Protein AF-A0A7S1JXB2-F1 (afdb_monomer)

pLDDT: mean 72.27, std 12.59, range [33.38, 91.06]

Structure (mmCIF, N/CA/C/O backbone):
data_AF-A0A7S1JXB2-F1
#
_entry.id   AF-A0A7S1JXB2-F1
#
loop_
_atom_site.group_PDB
_atom_site.id
_atom_site.type_symbol
_atom_site.label_atom_id
_atom_site.label_alt_id
_atom_site.label_comp_id
_atom_site.label_asym_id
_atom_site.label_entity_id
_atom_site.label_seq_id
_atom_site.pdbx_PDB_ins_code
_atom_site.Cartn_x
_atom_site.Cartn_y
_atom_site.Cartn_z
_atom_site.occupancy
_atom_site.B_iso_or_equiv
_atom_site.auth_seq_id
_atom_site.auth_comp_id
_atom_site.auth_asym_id
_atom_site.auth_atom_id
_atom_site.pdbx_PDB_model_num
ATOM 1 N N . MET A 1 1 ? -37.711 11.255 32.249 1.00 36.19 1 MET A N 1
ATOM 2 C CA . MET A 1 1 ? -36.790 11.528 31.128 1.00 36.19 1 MET A CA 1
ATOM 3 C C . MET A 1 1 ? -35.366 11.299 31.613 1.00 36.19 1 MET A C 1
ATOM 5 O O . MET A 1 1 ? -35.006 11.943 32.591 1.00 36.19 1 MET A O 1
ATOM 9 N N . PRO A 1 2 ? -34.575 10.392 31.021 1.00 34.00 2 PRO A N 1
ATOM 10 C CA . PRO A 1 2 ? -33.131 10.369 31.212 1.00 34.00 2 PRO A CA 1
ATOM 11 C C . PRO A 1 2 ? -32.450 11.144 30.075 1.00 34.00 2 PRO A C 1
ATOM 13 O O . PRO A 1 2 ? -32.775 10.951 28.905 1.00 34.00 2 PRO A O 1
ATOM 16 N N . GLY A 1 3 ? -31.565 12.066 30.454 1.00 33.47 3 GLY A N 1
ATOM 17 C CA . GLY A 1 3 ? -30.912 13.023 29.567 1.00 33.47 3 GLY A CA 1
ATOM 18 C C . GLY A 1 3 ? -30.026 12.365 28.515 1.00 33.47 3 GLY A C 1
ATOM 19 O O . GLY A 1 3 ? -29.273 11.434 28.802 1.00 33.47 3 GLY A O 1
ATOM 20 N N . ALA A 1 4 ? -30.128 12.885 27.294 1.00 36.31 4 ALA A N 1
ATOM 21 C CA . ALA A 1 4 ? -29.164 12.651 26.240 1.00 36.31 4 ALA A CA 1
ATOM 22 C C . ALA A 1 4 ? -27.796 13.142 26.730 1.00 36.31 4 ALA A C 1
ATOM 24 O O . ALA A 1 4 ? -27.623 14.322 27.018 1.00 36.31 4 ALA A O 1
ATOM 25 N N . SER A 1 5 ? -26.828 12.236 26.869 1.00 41.19 5 SER A N 1
ATOM 26 C CA . SER A 1 5 ? -25.432 12.649 26.922 1.00 41.19 5 SER A CA 1
ATOM 27 C C . SER A 1 5 ? -25.094 13.168 25.530 1.00 41.19 5 SER A C 1
ATOM 29 O O . SER A 1 5 ? -24.943 12.371 24.598 1.00 41.19 5 SER A O 1
ATOM 31 N N . ASP A 1 6 ? -25.062 14.490 25.392 1.00 39.59 6 ASP A N 1
ATOM 32 C CA . ASP A 1 6 ? -24.646 15.184 24.185 1.00 39.59 6 ASP A CA 1
ATOM 33 C C . ASP A 1 6 ? -23.327 14.585 23.700 1.00 39.59 6 ASP A C 1
ATOM 35 O O . ASP A 1 6 ? -22.288 14.659 24.360 1.00 39.59 6 ASP A O 1
ATOM 39 N N . GLY A 1 7 ? -23.403 13.898 22.560 1.00 38.75 7 GLY A N 1
ATOM 40 C CA . GLY A 1 7 ? -22.245 13.340 21.894 1.00 38.75 7 GLY A CA 1
ATOM 41 C C . GLY A 1 7 ? -21.339 14.488 21.494 1.00 38.75 7 GLY A C 1
ATOM 42 O O . GLY A 1 7 ? -21.610 15.159 20.501 1.00 38.75 7 GLY A O 1
ATOM 43 N N . GLN A 1 8 ? -20.274 14.713 22.266 1.00 33.38 8 GLN A N 1
ATOM 44 C CA . GLN A 1 8 ? -19.188 15.585 21.844 1.00 33.38 8 GLN A CA 1
ATOM 45 C C . GLN A 1 8 ? -18.770 15.150 20.432 1.00 33.38 8 GLN A C 1
ATOM 47 O O . GLN A 1 8 ? -18.438 13.972 20.241 1.00 33.38 8 GLN A O 1
ATOM 52 N N . PRO A 1 9 ? -18.828 16.047 19.429 1.00 39.19 9 PRO A N 1
ATOM 53 C CA . PRO A 1 9 ? -18.310 15.728 18.112 1.00 39.19 9 PRO A CA 1
ATOM 54 C C . PRO A 1 9 ? -16.845 15.341 18.297 1.00 39.19 9 PRO A C 1
ATOM 56 O O . PRO A 1 9 ? -16.107 16.040 18.992 1.00 39.19 9 PRO A O 1
ATOM 59 N N . ALA A 1 10 ? -16.454 14.190 17.741 1.00 45.69 10 ALA A N 1
ATOM 60 C CA . ALA A 1 10 ? -15.063 13.760 17.751 1.00 45.69 10 ALA A CA 1
ATOM 61 C C . ALA A 1 10 ? -14.211 14.945 17.286 1.00 45.69 10 ALA A C 1
ATOM 63 O O . ALA A 1 10 ? -14.453 15.468 16.194 1.00 45.69 10 ALA A O 1
ATOM 64 N N . ALA A 1 11 ? -13.302 15.412 18.148 1.00 49.62 11 ALA A N 1
ATOM 65 C CA . ALA A 1 11 ? -12.423 16.522 17.825 1.00 49.62 11 ALA A CA 1
ATOM 66 C C . ALA A 1 11 ? -11.767 16.219 16.475 1.00 49.62 11 ALA A C 1
ATOM 68 O O . ALA A 1 11 ? -11.241 15.124 16.262 1.00 49.62 11 ALA A O 1
ATOM 69 N N . ALA A 1 12 ? -11.903 17.151 15.532 1.00 50.31 12 ALA A N 1
ATOM 70 C CA . ALA A 1 12 ? -11.330 16.989 14.211 1.00 50.31 12 ALA A CA 1
ATOM 71 C C . ALA A 1 12 ? -9.816 16.819 14.367 1.00 50.31 12 ALA A C 1
ATOM 73 O O . ALA A 1 12 ? -9.154 17.700 14.909 1.00 50.3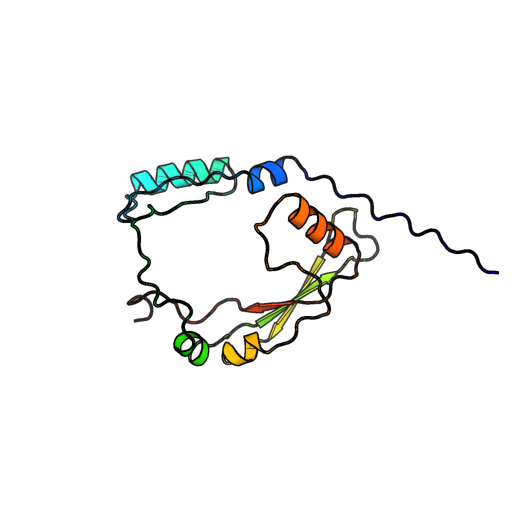1 12 ALA A O 1
ATOM 74 N N . VAL A 1 13 ? -9.282 15.681 13.917 1.00 54.00 13 VAL A N 1
ATOM 75 C CA . VAL A 1 13 ? -7.835 15.457 13.920 1.00 54.00 13 VAL A CA 1
ATOM 76 C C . VAL A 1 13 ? -7.219 16.431 12.915 1.00 54.00 13 VAL A C 1
ATOM 78 O O . VAL A 1 13 ? -7.505 16.354 11.717 1.00 54.00 13 VAL A O 1
ATOM 81 N N . GLU A 1 14 ? -6.424 17.376 13.411 1.00 65.00 14 GLU A N 1
ATOM 82 C CA . GLU A 1 14 ? -5.575 18.235 12.587 1.00 65.00 14 GLU A CA 1
ATOM 83 C C . GLU A 1 14 ? -4.319 17.453 12.186 1.00 65.00 14 GLU A C 1
ATOM 85 O O . GLU A 1 14 ? -3.713 16.778 13.017 1.00 65.00 14 GLU A O 1
ATOM 90 N N . LEU A 1 15 ? -3.946 17.512 10.904 1.00 59.22 15 LEU A N 1
ATOM 91 C CA . LEU A 1 15 ? -2.780 16.787 10.393 1.00 59.22 15 LEU A CA 1
ATOM 92 C C . LEU A 1 15 ? -1.480 17.419 10.902 1.00 59.22 15 LEU A C 1
ATOM 94 O O . LEU A 1 15 ? -1.269 18.630 10.767 1.00 59.22 15 LEU A O 1
ATOM 98 N N . GLU A 1 16 ? -0.572 16.582 11.394 1.00 70.12 16 GLU A N 1
ATOM 99 C CA . GLU A 1 16 ? 0.775 16.982 11.788 1.00 70.12 16 GLU A CA 1
ATOM 100 C C . GLU A 1 16 ? 1.633 17.342 10.561 1.00 70.12 16 GLU A C 1
ATOM 102 O O . GLU A 1 16 ? 1.423 16.862 9.442 1.00 70.12 16 GLU A O 1
ATOM 107 N N . ASP A 1 17 ? 2.652 18.182 10.751 1.00 69.69 17 ASP A N 1
ATOM 108 C CA . ASP A 1 17 ? 3.464 18.697 9.640 1.00 69.69 17 ASP A CA 1
ATOM 109 C C . ASP A 1 17 ? 4.267 17.615 8.906 1.00 69.69 17 ASP A C 1
ATOM 111 O O . ASP A 1 17 ? 4.564 17.758 7.719 1.00 69.69 17 ASP A O 1
ATOM 115 N N . TRP A 1 18 ? 4.605 16.508 9.573 1.00 62.53 18 TRP A N 1
ATOM 116 C CA . TRP A 1 18 ? 5.233 15.368 8.904 1.00 62.53 18 TRP A CA 1
ATOM 117 C C . TRP A 1 18 ? 4.241 14.613 8.008 1.00 62.53 18 TRP A C 1
ATOM 119 O O . TRP A 1 18 ? 4.637 14.173 6.931 1.00 62.53 18 TRP A O 1
ATOM 129 N N . GLN A 1 19 ? 2.956 14.530 8.383 1.00 59.03 19 GLN A N 1
ATOM 130 C CA . GLN A 1 19 ? 1.916 13.912 7.550 1.00 59.03 19 GLN A CA 1
ATOM 131 C C . GLN A 1 19 ? 1.740 14.720 6.262 1.00 59.03 19 GLN A C 1
ATOM 133 O O . GLN A 1 19 ? 1.792 14.163 5.168 1.00 59.03 19 GLN A O 1
ATOM 138 N N . LYS A 1 20 ? 1.683 16.055 6.371 1.00 65.12 20 LYS A N 1
ATOM 139 C CA . LYS A 1 20 ? 1.644 16.969 5.213 1.00 65.12 20 LYS A CA 1
ATOM 140 C C . LYS A 1 20 ? 2.828 16.770 4.260 1.00 65.12 20 LYS A C 1
ATOM 142 O O . LYS A 1 20 ? 2.638 16.773 3.047 1.00 65.12 20 LYS A O 1
ATOM 147 N N . LYS A 1 21 ? 4.039 16.555 4.790 1.00 60.84 21 LYS A N 1
ATOM 148 C CA . LYS A 1 21 ? 5.248 16.302 3.982 1.00 60.84 21 LYS A CA 1
ATOM 149 C C . LYS A 1 21 ? 5.190 14.984 3.209 1.00 60.84 21 LYS A C 1
ATOM 151 O O . LYS A 1 21 ? 5.672 14.942 2.083 1.00 60.84 21 LYS A O 1
ATOM 156 N N . VAL A 1 22 ? 4.609 13.933 3.790 1.00 60.06 22 VAL A N 1
ATOM 157 C CA . VAL A 1 22 ? 4.438 12.634 3.116 1.00 60.06 22 VAL A CA 1
ATOM 158 C C . VAL A 1 22 ? 3.395 12.731 1.996 1.00 60.06 22 VAL A C 1
ATOM 160 O O . VAL A 1 22 ? 3.602 12.178 0.918 1.00 60.06 22 VAL A O 1
ATOM 163 N N . ILE A 1 23 ? 2.308 13.476 2.218 1.00 59.72 23 ILE A N 1
ATOM 164 C CA . ILE A 1 23 ? 1.237 13.684 1.227 1.0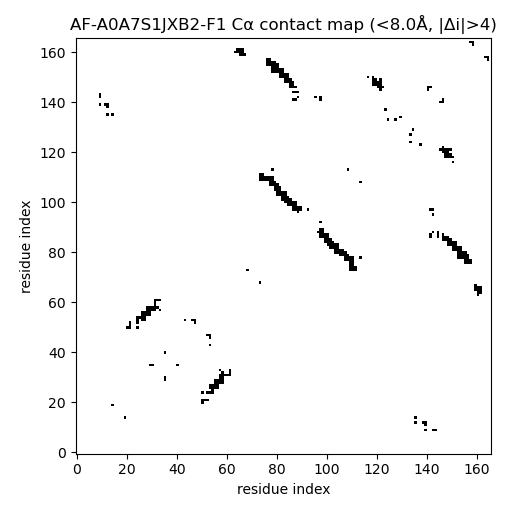0 59.72 23 ILE A CA 1
ATOM 165 C C . ILE A 1 23 ? 1.739 14.483 0.012 1.00 59.72 23 ILE A C 1
ATOM 167 O O . ILE A 1 23 ? 1.310 14.225 -1.110 1.00 59.72 23 ILE A O 1
ATOM 171 N N . ASP A 1 24 ? 2.671 15.420 0.214 1.00 65.12 24 ASP A N 1
ATOM 172 C CA . ASP A 1 24 ? 3.211 16.289 -0.845 1.00 65.12 24 ASP A CA 1
ATOM 173 C C . ASP A 1 24 ? 4.503 15.752 -1.499 1.00 65.12 24 ASP A C 1
ATOM 175 O O . ASP A 1 24 ? 5.276 16.506 -2.099 1.00 65.12 24 ASP A O 1
ATOM 179 N N . ILE A 1 25 ? 4.781 14.441 -1.418 1.00 67.12 25 ILE A N 1
ATOM 180 C CA . ILE A 1 25 ? 5.916 13.855 -2.149 1.00 67.12 25 ILE A CA 1
ATOM 181 C C . ILE A 1 25 ? 5.666 13.996 -3.657 1.00 67.12 25 ILE A C 1
ATOM 183 O O . ILE A 1 25 ? 4.924 13.236 -4.287 1.00 67.12 25 ILE A O 1
ATOM 187 N N . LYS A 1 26 ? 6.341 14.976 -4.264 1.00 72.25 26 LYS A N 1
ATOM 188 C CA . LYS A 1 26 ? 6.311 15.195 -5.710 1.00 72.25 26 LYS A CA 1
ATOM 189 C C . LYS A 1 26 ? 7.024 14.060 -6.435 1.00 72.25 26 LYS A C 1
ATOM 191 O O . LYS A 1 26 ? 8.124 13.644 -6.064 1.00 72.25 26 LYS A O 1
ATOM 196 N N . ALA A 1 27 ? 6.403 13.608 -7.520 1.00 76.19 27 ALA A N 1
ATOM 197 C CA . ALA A 1 27 ? 6.975 12.600 -8.397 1.00 76.19 27 ALA A CA 1
ATOM 198 C C . ALA A 1 27 ? 8.366 13.027 -8.893 1.00 76.19 27 ALA A C 1
ATOM 200 O O . ALA A 1 27 ? 8.534 14.106 -9.462 1.00 76.19 27 ALA A O 1
ATOM 201 N N . THR A 1 28 ? 9.356 12.161 -8.699 1.00 79.00 28 THR A N 1
ATOM 202 C CA . THR A 1 28 ? 10.696 12.319 -9.260 1.00 79.00 28 THR A CA 1
ATOM 203 C C . THR A 1 28 ? 10.758 11.568 -10.593 1.00 79.00 28 THR A C 1
ATOM 205 O O . THR A 1 28 ? 10.429 10.378 -10.622 1.00 79.00 28 THR A O 1
ATOM 208 N N . PRO A 1 29 ? 11.132 12.238 -11.697 1.00 75.94 29 PRO A N 1
ATOM 209 C CA . PRO A 1 29 ? 11.238 11.588 -12.997 1.00 75.94 29 PRO A CA 1
ATOM 210 C C . PRO A 1 29 ? 12.402 10.590 -13.010 1.00 75.94 29 PRO A C 1
ATOM 212 O O . PRO A 1 29 ? 13.436 10.821 -12.379 1.00 75.94 29 PRO A O 1
ATOM 215 N N . ILE A 1 30 ? 12.233 9.501 -13.757 1.00 78.38 30 ILE A N 1
ATOM 216 C CA . ILE A 1 30 ? 13.281 8.515 -14.054 1.00 78.38 30 ILE A CA 1
ATOM 217 C C . ILE A 1 30 ? 13.448 8.369 -15.576 1.00 78.38 30 ILE A C 1
ATOM 219 O O . ILE A 1 30 ? 12.549 8.782 -16.314 1.00 78.38 30 ILE A O 1
ATOM 223 N N . PRO A 1 31 ? 14.578 7.814 -16.056 1.00 72.00 31 PRO A N 1
ATOM 224 C CA . PRO A 1 31 ? 14.792 7.553 -17.477 1.00 72.00 31 PRO A CA 1
ATOM 225 C C . PRO A 1 31 ? 13.646 6.766 -18.120 1.00 72.00 31 PRO A C 1
ATOM 227 O O . PRO A 1 31 ? 13.007 5.928 -17.478 1.00 72.00 31 PRO A O 1
ATOM 230 N N . ALA A 1 32 ? 13.395 7.040 -19.399 1.00 69.50 32 ALA A N 1
ATOM 231 C CA . ALA A 1 32 ? 12.276 6.462 -20.138 1.00 69.50 32 ALA A CA 1
ATOM 232 C C . ALA A 1 32 ? 12.381 4.951 -20.356 1.00 69.50 32 ALA A C 1
ATOM 234 O O . ALA A 1 32 ? 11.370 4.251 -20.393 1.00 69.50 32 ALA A O 1
ATOM 235 N N . ASP A 1 33 ? 13.608 4.451 -20.444 1.00 70.06 33 ASP A N 1
ATOM 236 C CA . ASP A 1 33 ? 13.923 3.031 -20.552 1.00 70.06 33 ASP A CA 1
ATOM 237 C C . ASP A 1 33 ? 13.866 2.298 -19.200 1.00 70.06 33 ASP A C 1
ATOM 239 O O . ASP A 1 33 ? 14.027 1.081 -19.152 1.00 70.06 33 ASP A O 1
ATOM 243 N N . GLY A 1 34 ? 13.624 3.017 -18.096 1.00 68.88 34 GLY A N 1
ATOM 244 C CA . GLY A 1 34 ? 13.585 2.462 -16.745 1.00 68.88 34 GLY A CA 1
ATOM 245 C C . GLY A 1 34 ? 14.949 2.016 -16.207 1.00 68.88 34 GLY A C 1
ATOM 246 O O . GLY A 1 34 ? 15.007 1.488 -15.094 1.00 68.88 34 GLY A O 1
ATOM 247 N N . ASN A 1 35 ? 16.044 2.241 -16.942 1.00 77.81 35 ASN A N 1
ATOM 248 C CA . ASN A 1 35 ? 17.374 1.825 -16.519 1.00 77.81 35 ASN A CA 1
ATOM 249 C C . ASN A 1 35 ? 17.943 2.823 -15.511 1.00 77.81 35 ASN A C 1
ATOM 251 O O . ASN A 1 35 ? 18.305 3.956 -15.830 1.00 77.81 35 ASN A O 1
ATOM 255 N N . LEU A 1 36 ? 18.040 2.381 -14.263 1.00 80.56 36 LEU A N 1
ATOM 256 C CA . LEU A 1 36 ? 18.649 3.140 -13.181 1.00 80.56 36 LEU A CA 1
ATOM 257 C C . LEU A 1 36 ? 20.049 2.589 -12.919 1.00 80.56 36 LEU A C 1
ATOM 259 O O . LEU A 1 36 ? 20.202 1.480 -12.406 1.00 80.56 36 LEU A O 1
ATOM 263 N N . THR A 1 37 ? 21.075 3.366 -13.272 1.00 85.75 37 THR A N 1
ATOM 264 C CA . THR A 1 37 ? 22.462 3.009 -12.942 1.00 85.75 37 THR A CA 1
ATOM 265 C C . THR A 1 37 ? 22.660 2.996 -11.421 1.00 85.75 37 THR A C 1
ATOM 267 O O . THR 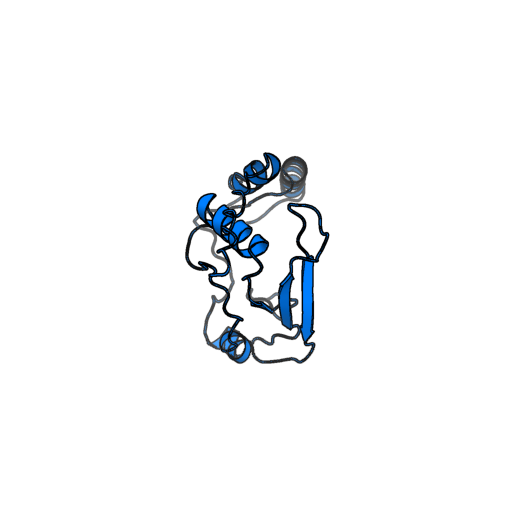A 1 37 ? 21.902 3.660 -10.702 1.00 85.75 37 THR A O 1
ATOM 270 N N . PRO A 1 38 ? 23.669 2.282 -10.891 1.00 91.06 38 PRO A N 1
ATOM 271 C CA . PRO A 1 38 ? 23.975 2.297 -9.459 1.00 91.06 38 PRO A CA 1
ATOM 272 C C . PRO A 1 38 ? 24.159 3.712 -8.888 1.00 91.06 38 PRO A C 1
ATOM 274 O O . PRO A 1 38 ? 23.677 4.015 -7.796 1.00 91.06 38 PRO A O 1
ATOM 277 N N . GLU A 1 39 ? 24.798 4.609 -9.641 1.00 88.12 39 GLU A N 1
ATOM 278 C CA . GLU A 1 39 ? 25.003 6.008 -9.258 1.00 88.12 39 GLU A CA 1
ATOM 279 C C . GLU A 1 39 ? 23.668 6.742 -9.151 1.00 88.12 39 GLU A C 1
ATOM 281 O O . GLU A 1 39 ? 23.422 7.445 -8.166 1.00 88.12 39 GLU A O 1
ATOM 286 N N . LYS A 1 40 ? 22.771 6.531 -10.125 1.00 86.31 40 LYS A N 1
ATOM 287 C CA . LYS A 1 40 ? 21.448 7.154 -10.105 1.00 86.31 40 LYS A CA 1
ATOM 288 C C . LYS A 1 40 ? 20.580 6.596 -8.983 1.00 86.31 40 LYS A C 1
ATOM 290 O O . LYS A 1 40 ? 19.893 7.363 -8.312 1.00 86.31 40 LYS A O 1
ATOM 295 N N . TRP A 1 41 ? 20.655 5.293 -8.720 1.00 87.25 41 TRP A N 1
ATOM 296 C CA . TRP A 1 41 ? 20.018 4.672 -7.559 1.00 87.25 41 TRP A CA 1
ATOM 297 C C . TRP A 1 41 ? 20.485 5.298 -6.250 1.00 87.25 41 TRP A C 1
ATOM 299 O O . TRP A 1 41 ? 19.655 5.612 -5.400 1.00 87.25 41 TRP A O 1
ATOM 309 N N . ARG A 1 42 ? 21.790 5.532 -6.094 1.00 89.44 42 ARG A N 1
ATOM 310 C CA . ARG A 1 42 ? 22.349 6.145 -4.886 1.00 89.44 42 ARG A CA 1
ATOM 311 C C . ARG A 1 42 ? 21.872 7.583 -4.691 1.00 89.44 42 ARG A C 1
ATOM 313 O O . ARG A 1 42 ? 21.518 7.959 -3.577 1.00 89.44 42 ARG A O 1
ATOM 320 N N . GLU A 1 43 ? 21.828 8.376 -5.759 1.00 87.75 43 GLU A N 1
ATOM 321 C CA . GLU A 1 43 ? 21.288 9.740 -5.723 1.00 87.75 43 GLU A CA 1
ATOM 322 C C . GLU A 1 43 ? 19.812 9.748 -5.287 1.00 87.75 43 GLU A C 1
ATOM 324 O O . GLU A 1 43 ? 19.426 10.498 -4.386 1.00 87.75 43 GLU A O 1
ATOM 329 N N . LEU A 1 44 ? 18.992 8.877 -5.888 1.00 87.12 44 LEU A N 1
ATOM 330 C CA . LEU A 1 44 ? 17.572 8.741 -5.554 1.00 87.12 44 LEU A CA 1
ATOM 331 C C . LEU A 1 44 ? 17.376 8.241 -4.118 1.00 87.12 44 LEU A C 1
ATOM 333 O O . LEU A 1 44 ? 16.523 8.767 -3.405 1.00 87.12 44 LEU A O 1
ATOM 337 N N . PHE A 1 45 ? 18.192 7.290 -3.664 1.00 86.25 45 PHE A N 1
ATOM 338 C CA . PHE A 1 45 ? 18.156 6.776 -2.296 1.00 86.25 45 PHE A CA 1
ATOM 339 C C . PHE A 1 45 ? 18.390 7.889 -1.268 1.00 86.25 45 PHE A C 1
ATOM 341 O O . PHE A 1 45 ? 17.556 8.084 -0.388 1.00 86.25 45 PHE A O 1
ATOM 348 N N . ILE A 1 46 ? 19.459 8.681 -1.424 1.00 86.56 46 ILE A N 1
ATOM 349 C CA . ILE A 1 46 ? 19.781 9.800 -0.517 1.00 86.56 46 ILE A CA 1
ATOM 350 C C . ILE A 1 46 ? 18.650 10.839 -0.502 1.00 86.56 46 ILE A C 1
ATOM 352 O O . ILE A 1 46 ? 18.344 11.433 0.535 1.00 86.56 46 ILE A O 1
ATOM 356 N N . LYS A 1 47 ? 18.009 11.079 -1.651 1.00 84.25 47 LYS A N 1
ATOM 357 C CA . LYS A 1 47 ? 16.851 11.975 -1.736 1.00 84.25 47 LYS A CA 1
ATOM 358 C C . LYS A 1 47 ? 15.652 11.425 -0.959 1.00 84.25 47 LYS A C 1
ATOM 360 O O . LYS A 1 47 ? 15.044 12.174 -0.198 1.00 84.25 47 LYS A O 1
ATOM 365 N N . GLY A 1 48 ? 15.335 10.143 -1.137 1.00 84.19 48 GLY A N 1
ATOM 366 C CA . GLY A 1 48 ? 14.240 9.473 -0.436 1.00 84.19 48 GLY A CA 1
ATOM 367 C C . GLY A 1 48 ? 14.457 9.404 1.073 1.00 84.19 48 GLY A C 1
ATOM 368 O O . GLY A 1 48 ? 13.534 9.686 1.830 1.00 84.19 48 GLY A O 1
ATOM 369 N N . GLU A 1 49 ? 15.684 9.127 1.515 1.00 83.06 49 GLU A N 1
ATOM 370 C CA . GLU A 1 49 ? 16.064 9.091 2.932 1.00 83.06 49 GLU A CA 1
ATOM 371 C C . GLU A 1 49 ? 15.769 10.424 3.634 1.00 83.06 49 GLU A C 1
ATOM 373 O O . GLU A 1 49 ? 15.130 10.449 4.683 1.00 83.06 49 GLU A O 1
ATOM 378 N N . LYS A 1 50 ? 16.133 11.553 3.012 1.00 81.94 50 LYS A N 1
ATOM 379 C CA . LYS A 1 50 ? 15.859 12.896 3.558 1.00 81.94 50 LYS A CA 1
ATOM 380 C C . LYS A 1 50 ? 14.368 13.237 3.638 1.00 81.94 50 LYS A C 1
ATOM 382 O O . LYS A 1 50 ? 13.992 14.116 4.409 1.00 81.94 50 LYS A O 1
ATOM 387 N N . GLN A 1 51 ? 13.539 12.597 2.815 1.00 78.12 51 GLN A N 1
ATOM 388 C CA . GLN A 1 51 ? 12.101 12.861 2.705 1.00 78.12 51 GLN A CA 1
ATOM 389 C C . GLN A 1 51 ? 11.240 11.832 3.456 1.00 78.12 51 GLN A C 1
ATOM 391 O O . GLN A 1 51 ? 10.041 12.048 3.606 1.00 78.12 51 GLN A O 1
ATOM 396 N N . GLY A 1 52 ? 11.827 10.726 3.930 1.00 76.12 52 GLY A N 1
ATOM 397 C CA . GLY A 1 52 ? 11.097 9.595 4.516 1.00 76.12 52 GLY A CA 1
ATOM 398 C C . GLY A 1 52 ? 10.374 8.713 3.487 1.00 76.12 52 GLY A C 1
ATOM 399 O O . GLY A 1 52 ? 9.660 7.788 3.864 1.00 76.12 52 GLY A O 1
ATOM 400 N N . GLY A 1 53 ? 10.556 8.981 2.192 1.00 80.62 53 GLY A N 1
ATOM 401 C CA . GLY A 1 53 ? 9.921 8.273 1.084 1.00 80.62 53 GLY A CA 1
ATOM 402 C C . GLY A 1 53 ? 10.198 8.960 -0.255 1.00 80.62 53 GLY A C 1
ATOM 403 O O . GLY A 1 53 ? 10.528 10.142 -0.302 1.00 80.62 53 GLY A O 1
ATOM 404 N N . LEU A 1 54 ? 10.078 8.219 -1.359 1.00 82.25 54 LEU A N 1
ATOM 405 C CA . LEU A 1 54 ? 10.273 8.751 -2.708 1.00 82.25 54 LEU A CA 1
ATOM 406 C C . LEU A 1 54 ? 9.250 8.151 -3.671 1.00 82.25 54 LEU A C 1
ATOM 408 O O . LEU A 1 54 ? 9.137 6.932 -3.783 1.00 82.25 54 LEU A O 1
ATOM 412 N N . LEU A 1 55 ? 8.546 9.010 -4.409 1.00 81.75 55 LEU A N 1
ATOM 413 C CA . LEU A 1 55 ? 7.678 8.595 -5.506 1.00 81.75 55 LEU A CA 1
ATOM 414 C C . LEU A 1 55 ? 8.441 8.713 -6.828 1.00 81.75 55 LEU A C 1
ATOM 416 O O . LEU A 1 55 ? 8.754 9.820 -7.267 1.00 81.75 55 LEU A O 1
ATOM 420 N N . LEU A 1 56 ? 8.721 7.583 -7.475 1.00 80.88 56 LEU A N 1
ATOM 421 C CA . LEU A 1 56 ? 9.304 7.548 -8.816 1.00 80.88 56 LEU A CA 1
ATOM 422 C C . LEU A 1 56 ? 8.193 7.447 -9.858 1.00 80.88 56 LEU A C 1
ATOM 424 O O . LEU A 1 56 ? 7.297 6.610 -9.737 1.00 80.88 56 LEU A O 1
ATOM 428 N N . ARG A 1 57 ? 8.250 8.290 -10.889 1.00 80.38 57 ARG A N 1
ATOM 429 C CA . ARG A 1 57 ? 7.313 8.235 -12.014 1.00 80.38 57 ARG A CA 1
ATOM 430 C C . ARG A 1 57 ? 8.063 7.825 -13.282 1.00 80.38 57 ARG A C 1
ATOM 432 O O . ARG A 1 57 ? 8.887 8.615 -13.746 1.00 80.38 57 ARG A O 1
ATOM 439 N N . PRO A 1 58 ? 7.773 6.633 -13.841 1.00 73.25 58 PRO A N 1
ATOM 440 C CA . PRO A 1 58 ? 8.266 6.243 -15.158 1.00 73.25 58 PRO A CA 1
ATOM 441 C C . PRO A 1 58 ? 7.871 7.267 -16.222 1.00 73.25 58 PRO A C 1
ATOM 443 O O . PRO A 1 58 ? 6.845 7.942 -16.081 1.00 73.25 58 PRO A O 1
ATOM 446 N N . ALA A 1 59 ? 8.665 7.379 -17.287 1.00 74.00 59 ALA A N 1
ATOM 447 C CA . ALA A 1 59 ? 8.314 8.262 -18.393 1.00 74.00 59 ALA A CA 1
ATOM 448 C C . ALA A 1 59 ? 6.984 7.829 -19.051 1.00 74.00 59 ALA A C 1
ATOM 450 O O . ALA A 1 59 ? 6.647 6.642 -19.015 1.00 74.00 59 ALA A O 1
ATOM 451 N N . PRO A 1 60 ? 6.210 8.756 -19.647 1.00 76.50 60 PRO A N 1
ATOM 452 C CA . PRO A 1 60 ? 4.913 8.454 -20.264 1.00 76.50 60 PRO A CA 1
ATOM 453 C C . PRO A 1 60 ? 4.927 7.328 -21.311 1.00 76.50 60 PRO A C 1
ATOM 455 O O . PRO A 1 60 ? 3.916 6.660 -21.526 1.00 76.50 60 PRO A O 1
ATOM 458 N N . GLU A 1 61 ? 6.056 7.122 -21.975 1.00 77.62 61 GLU A N 1
ATOM 459 C CA . GLU A 1 61 ? 6.320 6.095 -22.979 1.00 77.62 61 GLU A CA 1
ATOM 460 C C . GLU A 1 61 ? 6.657 4.725 -22.379 1.00 77.62 61 GLU A C 1
ATOM 462 O O . GLU A 1 61 ? 6.509 3.715 -23.067 1.00 77.62 61 GLU A O 1
ATOM 467 N N . PHE A 1 62 ? 7.038 4.660 -21.099 1.00 75.31 62 PHE A N 1
ATOM 468 C CA . PHE A 1 62 ? 7.315 3.399 -20.423 1.00 75.31 62 PHE A CA 1
ATOM 469 C C . PHE A 1 62 ? 6.065 2.512 -20.439 1.00 75.31 62 PHE A C 1
ATOM 471 O O . PHE A 1 62 ? 4.942 2.944 -20.148 1.00 75.31 62 PHE A O 1
ATOM 478 N N . ARG A 1 63 ? 6.251 1.242 -20.790 1.00 71.88 63 ARG A N 1
ATOM 479 C CA . ARG A 1 63 ? 5.210 0.215 -20.747 1.00 71.88 63 ARG A CA 1
ATOM 480 C C . ARG A 1 63 ? 5.722 -0.922 -19.885 1.00 71.88 63 ARG A C 1
ATOM 482 O O . ARG A 1 63 ? 6.729 -1.546 -20.201 1.00 71.88 63 ARG A O 1
ATOM 489 N N . SER A 1 64 ? 5.020 -1.177 -18.786 1.00 71.81 64 SER A N 1
ATOM 490 C CA . SER A 1 64 ? 5.271 -2.366 -17.979 1.00 71.81 64 SER A CA 1
ATOM 491 C C . SER A 1 64 ? 5.030 -3.623 -18.821 1.00 71.81 64 SER A C 1
ATOM 493 O O . SER A 1 64 ? 4.063 -3.669 -19.581 1.00 71.81 64 SER A O 1
ATOM 495 N N . SER A 1 65 ? 5.863 -4.654 -18.650 1.00 70.94 65 SER A N 1
ATOM 496 C CA . SER A 1 65 ? 5.614 -5.995 -19.204 1.00 70.94 65 SER A CA 1
ATOM 497 C C . SER A 1 65 ? 4.520 -6.756 -18.447 1.00 70.94 65 SER A C 1
ATOM 499 O O . SER A 1 65 ? 4.237 -7.910 -18.765 1.00 70.94 65 SER A O 1
ATOM 501 N N . ALA A 1 66 ? 3.912 -6.142 -17.427 1.00 68.75 66 ALA A N 1
ATOM 502 C CA . ALA A 1 66 ? 2.807 -6.748 -16.709 1.00 68.75 66 ALA A CA 1
ATOM 503 C C . ALA A 1 66 ? 1.636 -7.010 -17.664 1.00 68.75 66 ALA A C 1
ATOM 505 O O . ALA A 1 66 ? 1.142 -6.090 -18.316 1.00 68.75 66 ALA A O 1
ATOM 506 N N . LYS A 1 67 ? 1.134 -8.249 -17.687 1.00 61.75 67 LYS A N 1
ATOM 507 C CA . LYS A 1 67 ? 0.024 -8.691 -18.560 1.00 61.75 67 LYS A CA 1
ATOM 508 C C . LYS A 1 67 ? -1.347 -8.081 -18.227 1.00 61.75 67 LYS A C 1
ATOM 510 O O . LYS A 1 67 ? -2.365 -8.477 -18.782 1.00 61.75 67 LYS A O 1
ATOM 515 N N . GLY A 1 68 ? -1.370 -7.067 -17.368 1.00 60.91 68 GLY A N 1
ATOM 516 C CA . GLY A 1 68 ? -2.581 -6.419 -16.899 1.00 60.91 68 GLY A CA 1
ATOM 517 C C . GLY A 1 68 ? -3.376 -7.284 -15.923 1.00 60.91 68 GLY A C 1
ATOM 518 O O . GLY A 1 68 ? -3.092 -8.455 -15.680 1.00 60.91 68 GLY A O 1
ATOM 519 N N . PHE A 1 69 ? -4.399 -6.662 -15.348 1.00 59.91 69 PHE A N 1
ATOM 520 C CA . PHE A 1 69 ? -5.364 -7.272 -14.439 1.00 59.91 69 PHE A CA 1
ATOM 521 C C . PHE A 1 69 ? -6.402 -8.095 -15.209 1.00 59.91 69 PHE A C 1
ATOM 523 O O . PHE A 1 69 ? -7.603 -7.836 -15.120 1.00 59.91 69 PHE A O 1
ATOM 530 N N . ASP A 1 70 ? -5.959 -9.048 -16.028 1.00 67.56 70 ASP A N 1
ATOM 531 C CA . ASP A 1 70 ? -6.898 -9.888 -16.758 1.00 67.56 70 ASP A CA 1
ATOM 532 C C . ASP A 1 70 ? -7.543 -10.941 -15.838 1.00 67.56 70 ASP A C 1
ATOM 534 O O . ASP A 1 70 ? -7.035 -11.332 -14.780 1.00 67.56 70 ASP A O 1
ATOM 538 N N . LYS A 1 71 ? -8.735 -11.391 -16.229 1.00 67.25 71 LYS A N 1
ATOM 539 C CA . LYS A 1 71 ? -9.506 -12.371 -15.458 1.00 67.25 71 LYS A CA 1
ATOM 540 C C . LYS A 1 71 ? -8.743 -13.694 -15.290 1.00 67.25 71 LYS A C 1
ATOM 542 O O . LYS A 1 71 ? -8.888 -14.353 -14.262 1.00 67.25 71 LYS A O 1
ATOM 547 N N . ALA A 1 72 ? -7.910 -14.066 -16.265 1.00 74.50 72 ALA A N 1
ATOM 548 C CA . ALA A 1 72 ? -7.159 -15.318 -16.265 1.00 74.50 72 ALA A CA 1
ATOM 549 C C . ALA A 1 72 ? -6.036 -15.328 -15.213 1.00 74.50 72 ALA A C 1
ATOM 551 O O . ALA A 1 72 ? -5.799 -16.362 -14.578 1.00 74.50 72 ALA A O 1
ATOM 552 N N . PHE A 1 73 ? -5.381 -14.188 -14.981 1.00 75.88 73 PHE A N 1
ATOM 553 C CA . PHE A 1 73 ? -4.401 -13.999 -13.918 1.00 75.88 73 PHE A CA 1
ATOM 554 C C . PHE A 1 73 ? -5.045 -14.240 -12.549 1.00 75.88 73 PHE A C 1
ATOM 556 O O . PHE A 1 73 ? -4.594 -15.107 -11.799 1.00 75.88 73 PHE A O 1
ATOM 563 N N . PHE A 1 74 ? -6.166 -13.576 -12.252 1.00 73.75 74 PHE A N 1
ATOM 564 C CA . PHE A 1 74 ? -6.867 -13.734 -10.969 1.00 73.75 74 PHE A CA 1
ATOM 565 C C . PHE A 1 74 ? -7.510 -15.110 -10.761 1.00 73.75 74 PHE A C 1
ATOM 567 O O . PHE A 1 74 ? -7.690 -15.550 -9.622 1.00 73.75 74 PHE A O 1
ATOM 574 N N . GLU A 1 75 ? -7.857 -15.818 -11.836 1.00 76.12 75 GLU A N 1
ATOM 575 C CA . GLU A 1 75 ? -8.347 -17.197 -11.753 1.00 76.12 75 GLU A CA 1
ATOM 576 C C . GLU A 1 75 ? -7.258 -18.186 -11.312 1.00 76.12 75 GLU A C 1
ATOM 578 O O . GLU A 1 75 ? -7.567 -19.195 -10.664 1.00 76.12 75 GLU A O 1
ATOM 583 N N . LYS A 1 76 ? -5.992 -17.892 -11.634 1.00 76.94 76 LYS A N 1
ATOM 584 C CA . LYS A 1 76 ? -4.823 -18.721 -11.302 1.00 76.94 76 LYS A CA 1
ATOM 585 C C . LYS A 1 76 ? -4.071 -18.244 -10.059 1.00 76.94 76 LYS A C 1
ATOM 587 O O . LYS A 1 76 ? -3.392 -19.066 -9.441 1.00 76.94 76 LYS A O 1
ATOM 592 N N . LEU A 1 77 ? -4.182 -16.964 -9.705 1.00 82.62 77 LEU A N 1
ATOM 593 C CA . LEU A 1 77 ? -3.539 -16.369 -8.537 1.00 82.62 77 LEU A CA 1
ATOM 594 C C . LEU A 1 77 ? -4.059 -17.012 -7.251 1.00 82.62 77 LEU A C 1
ATOM 596 O O . LEU A 1 77 ? -5.272 -17.173 -7.049 1.00 82.62 77 LEU A O 1
ATOM 600 N N . ARG A 1 78 ? -3.129 -17.363 -6.367 1.00 83.44 78 ARG A N 1
ATOM 601 C CA . ARG A 1 78 ? -3.438 -17.891 -5.047 1.00 83.44 78 ARG A CA 1
ATOM 602 C C . ARG A 1 78 ? -3.095 -16.842 -4.009 1.00 83.44 78 ARG A C 1
ATOM 604 O O . ARG A 1 78 ? -2.039 -16.228 -4.025 1.00 83.44 78 ARG A O 1
ATOM 611 N N . VAL A 1 79 ? -4.013 -16.661 -3.078 1.00 83.88 79 VAL A N 1
ATOM 612 C CA . VAL A 1 79 ? -3.743 -15.927 -1.854 1.00 83.88 79 VAL A CA 1
ATOM 613 C C . VAL A 1 79 ? -3.387 -16.974 -0.816 1.00 83.88 79 VAL A C 1
ATOM 615 O O . VAL A 1 79 ? -4.221 -17.796 -0.431 1.00 83.88 79 VAL A O 1
ATOM 618 N N . THR A 1 80 ? -2.119 -16.997 -0.438 1.00 81.56 80 THR A N 1
ATOM 619 C CA . THR A 1 80 ? -1.544 -17.904 0.564 1.00 81.56 80 THR A CA 1
ATOM 620 C C . THR A 1 80 ? -1.704 -17.350 1.974 1.00 81.56 80 THR A C 1
ATOM 622 O O . THR A 1 80 ? -1.676 -18.102 2.948 1.00 81.56 80 THR A O 1
ATOM 625 N N . HIS A 1 81 ? -1.898 -16.038 2.070 1.00 82.88 81 HIS A N 1
ATOM 626 C CA . HIS A 1 81 ? -1.872 -15.315 3.316 1.00 82.88 81 HIS A CA 1
ATOM 627 C C . HIS A 1 81 ? -2.972 -14.252 3.309 1.00 82.88 81 HIS A C 1
ATOM 629 O O . HIS A 1 81 ? -2.998 -13.320 2.505 1.00 82.88 81 HIS A O 1
ATOM 635 N N . LYS A 1 82 ? -3.968 -14.479 4.166 1.00 86.81 82 LYS A N 1
ATOM 636 C CA . LYS A 1 82 ? -5.098 -13.577 4.349 1.00 86.81 82 LYS A CA 1
ATOM 637 C C . LYS A 1 82 ? -5.017 -12.961 5.714 1.00 86.81 82 LYS A C 1
ATOM 639 O O . LYS A 1 82 ? -5.050 -13.687 6.711 1.00 86.81 82 LYS A O 1
ATOM 644 N N . THR A 1 83 ? -5.091 -11.647 5.764 1.00 86.62 83 THR A N 1
ATOM 645 C CA . THR A 1 83 ? -5.119 -10.947 7.035 1.00 86.62 83 THR A CA 1
ATOM 646 C C . THR A 1 83 ? -6.434 -10.209 7.174 1.00 86.62 83 THR A C 1
ATOM 648 O O . THR A 1 83 ? -6.813 -9.383 6.346 1.00 86.62 83 THR A O 1
ATOM 651 N N . ARG A 1 84 ? -7.171 -10.538 8.236 1.00 86.81 84 ARG A N 1
ATOM 652 C CA . ARG A 1 84 ? -8.294 -9.730 8.700 1.00 86.81 84 ARG A CA 1
ATOM 653 C C . ARG A 1 84 ? -7.741 -8.627 9.582 1.00 86.81 84 ARG A C 1
ATOM 655 O O . ARG A 1 84 ? -7.271 -8.915 10.682 1.00 86.81 84 ARG A O 1
ATOM 662 N N . GLN A 1 85 ? -7.853 -7.394 9.123 1.00 86.12 85 GLN A N 1
ATOM 663 C CA . GLN A 1 85 ? -7.436 -6.207 9.847 1.00 86.12 85 GLN A CA 1
ATOM 664 C C . GLN A 1 85 ? -8.648 -5.512 10.456 1.00 86.12 85 GLN A C 1
ATOM 666 O O . GLN A 1 85 ? -9.621 -5.226 9.757 1.00 86.12 85 GLN A O 1
ATOM 671 N N . LYS A 1 86 ? -8.597 -5.217 11.753 1.00 84.94 86 LYS A N 1
ATOM 672 C CA . LYS A 1 86 ? -9.613 -4.425 12.449 1.00 84.94 86 LYS A CA 1
ATOM 673 C C . LYS A 1 86 ? -8.940 -3.312 13.236 1.00 84.94 86 LYS A C 1
ATOM 675 O O . LYS A 1 86 ? -8.046 -3.578 14.032 1.00 84.94 86 LYS A O 1
ATOM 680 N N . VAL A 1 87 ? -9.398 -2.080 13.045 1.00 81.56 87 VAL A N 1
ATOM 681 C CA . VAL A 1 87 ? -8.961 -0.956 13.877 1.00 81.56 87 VAL A CA 1
ATOM 682 C C . VAL A 1 87 ? -9.803 -0.941 15.148 1.00 81.56 87 VAL A C 1
ATOM 684 O O . VAL A 1 87 ? -11.032 -0.979 15.089 1.00 81.56 87 VAL A O 1
ATOM 687 N N . VAL A 1 88 ? -9.144 -0.934 16.303 1.00 79.44 88 VAL A N 1
ATOM 688 C CA . VAL A 1 88 ? -9.782 -0.920 17.619 1.00 79.44 88 VAL A CA 1
ATOM 689 C C . VAL A 1 88 ? -9.236 0.227 18.463 1.00 79.44 88 VAL A C 1
ATOM 691 O O . VAL A 1 88 ? -8.035 0.504 18.482 1.00 79.44 88 VAL A O 1
ATOM 694 N N . LYS A 1 89 ? -10.132 0.878 19.208 1.00 74.44 89 LYS A N 1
ATOM 695 C CA . LYS A 1 89 ? -9.778 1.869 20.226 1.00 74.44 89 LYS A CA 1
ATOM 696 C C . LYS A 1 89 ? -9.769 1.176 21.586 1.00 74.44 89 LYS A C 1
ATOM 698 O O . LYS A 1 89 ? -10.825 0.793 22.090 1.00 74.44 89 LYS A O 1
ATOM 703 N N . ARG A 1 90 ? -8.585 0.962 22.170 1.00 74.06 90 ARG A N 1
ATOM 704 C CA . ARG A 1 90 ? -8.486 0.386 23.519 1.00 74.06 90 ARG A CA 1
ATOM 705 C C . ARG A 1 90 ? -8.940 1.400 24.563 1.00 74.06 90 ARG A C 1
ATOM 707 O O . ARG A 1 90 ? -8.631 2.586 24.473 1.00 74.06 90 ARG A O 1
ATOM 714 N N . ARG A 1 91 ? -9.649 0.918 25.585 1.00 75.88 91 ARG A N 1
ATOM 715 C CA . ARG A 1 91 ? -10.010 1.732 26.749 1.00 75.88 91 ARG A CA 1
ATOM 716 C C . ARG A 1 91 ? -8.726 2.211 27.437 1.00 75.88 91 ARG A C 1
ATOM 718 O O . ARG A 1 91 ? -7.879 1.387 27.762 1.00 75.88 91 ARG A O 1
ATOM 725 N N . GLY A 1 92 ? -8.600 3.522 27.641 1.00 76.31 92 GLY A N 1
ATOM 726 C CA . GLY A 1 92 ? -7.421 4.137 28.260 1.00 76.31 92 GLY A CA 1
ATOM 727 C C . GLY A 1 92 ? -6.236 4.380 27.318 1.00 76.31 92 GLY A C 1
ATOM 728 O O . GLY A 1 92 ? -5.195 4.824 27.788 1.00 76.31 92 GLY A O 1
ATOM 729 N N . ALA A 1 93 ? -6.364 4.111 26.012 1.00 73.12 93 ALA A N 1
ATOM 730 C CA . ALA A 1 93 ? -5.361 4.556 25.046 1.00 73.12 93 ALA A CA 1
ATOM 731 C C . ALA A 1 93 ? -5.331 6.092 24.983 1.00 73.12 93 ALA A C 1
ATOM 733 O O . ALA A 1 93 ? -6.385 6.731 25.057 1.00 73.12 93 ALA A O 1
ATOM 734 N N . ALA A 1 94 ? -4.131 6.662 24.843 1.00 72.00 94 ALA A N 1
ATOM 735 C CA . ALA A 1 94 ? -3.962 8.096 24.640 1.00 72.00 94 ALA A CA 1
ATOM 736 C C . ALA A 1 94 ? -4.691 8.560 23.367 1.00 72.00 94 ALA A C 1
ATOM 738 O O . ALA A 1 94 ? -4.929 7.776 22.442 1.00 72.00 94 ALA A O 1
ATOM 739 N N . GLU A 1 95 ? -5.048 9.841 23.323 1.00 66.44 95 GLU A N 1
ATOM 740 C CA . GLU A 1 95 ? -5.631 10.451 22.132 1.00 66.44 95 GLU A CA 1
ATOM 741 C C . GLU A 1 95 ? -4.684 10.295 20.927 1.00 66.44 95 GLU A C 1
ATOM 743 O O . GLU A 1 95 ? -3.466 10.347 21.073 1.00 66.44 95 GLU A O 1
ATOM 748 N N . GLY A 1 96 ? -5.241 9.993 19.751 1.00 64.44 96 GLY A N 1
ATOM 749 C CA . GLY A 1 96 ? -4.466 9.700 18.537 1.00 64.44 96 GLY A CA 1
ATOM 750 C C . GLY A 1 96 ? -3.874 8.285 18.447 1.00 64.44 96 GLY A C 1
ATOM 751 O O . GLY A 1 96 ? -3.513 7.851 17.354 1.00 64.44 96 GLY A O 1
ATOM 752 N N . ILE A 1 97 ? -3.834 7.508 19.537 1.00 69.56 97 ILE A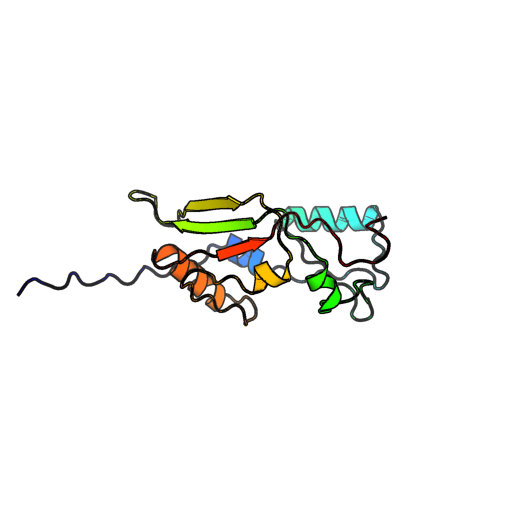 N 1
ATOM 753 C CA . ILE A 1 97 ? -3.314 6.134 19.507 1.00 69.56 97 ILE A CA 1
ATOM 754 C C . ILE A 1 97 ? -4.416 5.142 19.148 1.00 69.56 97 ILE A C 1
ATOM 756 O O . ILE A 1 97 ? -5.441 5.016 19.823 1.00 69.56 97 ILE A O 1
ATOM 760 N N . MET A 1 98 ? -4.166 4.373 18.093 1.00 74.94 98 MET A N 1
ATOM 761 C CA . MET A 1 98 ? -5.054 3.316 17.627 1.00 74.94 98 MET A CA 1
ATOM 762 C C . MET A 1 98 ? -4.316 1.994 17.583 1.00 74.94 98 MET A C 1
ATOM 764 O O . MET A 1 98 ? -3.119 1.938 17.311 1.00 74.94 98 MET A O 1
ATOM 768 N N . GLN A 1 99 ? -5.050 0.915 17.829 1.00 81.00 99 GLN A N 1
ATOM 769 C CA . GLN A 1 99 ? -4.511 -0.423 17.700 1.00 81.00 99 GLN A CA 1
ATOM 770 C C . GLN A 1 99 ? -5.129 -1.124 16.501 1.00 81.00 99 GLN A C 1
ATOM 772 O O . GLN A 1 99 ? -6.329 -1.039 16.245 1.00 81.00 99 GLN A O 1
ATOM 777 N N . ILE A 1 100 ? -4.288 -1.863 15.790 1.00 84.00 100 ILE A N 1
ATOM 778 C CA . ILE A 1 100 ? -4.704 -2.725 14.699 1.00 84.00 100 ILE A CA 1
ATOM 779 C C . ILE A 1 100 ? -4.671 -4.166 15.208 1.00 84.00 100 ILE A C 1
ATOM 781 O O . ILE A 1 100 ? -3.620 -4.692 15.569 1.00 84.00 100 ILE A O 1
ATOM 785 N N . GLU A 1 101 ? -5.834 -4.808 15.263 1.00 86.75 101 GLU A N 1
ATOM 786 C CA . GLU A 1 101 ? -5.941 -6.246 15.480 1.00 86.75 101 GLU A CA 1
ATOM 787 C C . GLU A 1 101 ? -5.843 -6.967 14.139 1.00 86.75 101 GLU A C 1
ATOM 789 O O . GLU A 1 101 ? -6.649 -6.739 13.233 1.00 86.75 101 GLU A O 1
ATOM 794 N N . MET A 1 102 ? -4.868 -7.867 14.033 1.00 87.19 102 MET A N 1
ATOM 795 C CA . MET A 1 102 ? -4.669 -8.716 12.864 1.00 87.19 102 MET A CA 1
ATOM 796 C C . MET A 1 102 ? -5.037 -10.155 13.209 1.00 87.19 102 MET A C 1
ATOM 798 O O . MET A 1 102 ? -4.601 -10.697 14.226 1.00 87.19 102 MET A O 1
ATOM 802 N N . ARG A 1 103 ? -5.849 -10.790 12.363 1.00 86.56 103 ARG A N 1
ATOM 803 C CA . ARG A 1 103 ? -6.066 -12.239 12.402 1.00 86.56 103 ARG A CA 1
ATOM 804 C C . ARG A 1 103 ? -5.679 -12.839 11.066 1.00 86.56 103 ARG A C 1
ATOM 806 O O . ARG A 1 103 ? -6.335 -12.572 10.059 1.00 86.56 103 ARG A O 1
ATOM 813 N N . ASN A 1 104 ? -4.657 -13.680 11.104 1.00 84.81 104 ASN A N 1
ATOM 814 C CA . ASN A 1 104 ? -4.092 -14.290 9.913 1.00 84.81 104 ASN A CA 1
ATOM 815 C C . ASN A 1 104 ? -4.743 -15.651 9.679 1.00 84.81 104 ASN A C 1
ATOM 817 O O . ASN A 1 104 ? -4.859 -16.472 10.588 1.00 84.81 104 ASN A O 1
ATOM 821 N N . ASP A 1 105 ? -5.151 -15.888 8.445 1.00 83.06 105 ASP A N 1
ATOM 822 C CA . ASP A 1 105 ? -5.654 -17.159 7.954 1.00 83.06 105 ASP A CA 1
ATOM 823 C C . ASP A 1 105 ? -4.677 -17.647 6.883 1.00 83.06 105 ASP A C 1
ATOM 825 O O . ASP A 1 105 ? -4.590 -17.083 5.793 1.00 83.06 105 ASP A O 1
ATOM 829 N N . LYS A 1 106 ? -3.906 -18.678 7.242 1.00 80.69 106 LYS A N 1
ATOM 830 C CA . LYS A 1 106 ? -2.835 -19.255 6.414 1.00 80.69 106 LYS A CA 1
ATOM 831 C C . LYS A 1 106 ? -3.348 -20.258 5.378 1.00 80.69 106 LYS A C 1
ATOM 833 O O . LYS A 1 106 ? -2.562 -20.964 4.752 1.00 80.69 106 LYS A O 1
ATOM 838 N N . ARG A 1 107 ? -4.668 -20.405 5.238 1.00 82.19 107 ARG A N 1
ATOM 839 C CA . ARG A 1 107 ? -5.242 -21.279 4.215 1.00 82.19 107 ARG A CA 1
ATOM 840 C C . ARG A 1 107 ? -5.104 -20.618 2.857 1.00 82.19 107 ARG A C 1
ATOM 842 O O . ARG A 1 107 ? -5.471 -19.461 2.685 1.00 82.19 107 ARG A O 1
ATOM 849 N N . THR A 1 108 ? -4.667 -21.396 1.878 1.00 82.44 108 THR A N 1
ATOM 850 C CA . THR A 1 108 ? -4.596 -20.942 0.494 1.00 82.44 108 THR A CA 1
ATOM 851 C C . THR A 1 108 ? -5.976 -20.958 -0.163 1.00 82.44 108 THR A C 1
ATOM 853 O O . THR A 1 108 ? -6.709 -21.945 -0.079 1.00 82.44 108 THR A O 1
ATOM 856 N N . PHE A 1 109 ? -6.330 -19.891 -0.871 1.00 83.00 109 PHE A N 1
ATOM 857 C CA . PHE A 1 109 ? -7.539 -19.819 -1.695 1.00 83.00 109 PHE A CA 1
ATOM 858 C C . PHE A 1 109 ? -7.256 -19.100 -3.015 1.00 83.00 109 PHE A C 1
ATOM 860 O O . PHE A 1 109 ? -6.264 -18.393 -3.162 1.00 83.00 109 PHE A O 1
ATOM 867 N N . LYS A 1 110 ? -8.130 -19.295 -4.008 1.00 84.06 110 LYS A N 1
ATOM 868 C CA . LYS A 1 110 ? -8.046 -18.562 -5.279 1.00 84.06 110 LYS A CA 1
ATOM 869 C C . LYS A 1 110 ? -8.353 -17.083 -5.049 1.00 84.06 110 LYS A C 1
ATOM 871 O O . LYS A 1 110 ? -9.311 -16.782 -4.334 1.00 84.06 110 LYS A O 1
ATOM 876 N N . ALA A 1 111 ? -7.627 -16.182 -5.708 1.00 82.00 111 ALA A N 1
ATOM 877 C CA . ALA A 1 111 ? -7.856 -14.739 -5.607 1.00 82.00 111 ALA A CA 1
ATOM 878 C C . ALA A 1 111 ? -9.291 -14.342 -5.990 1.00 82.00 111 ALA A C 1
ATOM 880 O O . ALA A 1 111 ? -9.877 -13.484 -5.346 1.00 82.00 111 ALA A O 1
ATOM 881 N N . LYS A 1 112 ? -9.934 -15.045 -6.931 1.00 82.06 112 LYS A N 1
ATOM 882 C CA . LYS A 1 112 ? -11.372 -14.861 -7.202 1.00 82.06 112 LYS A CA 1
ATOM 883 C C . LYS A 1 112 ? -12.246 -14.971 -5.944 1.00 82.06 112 LYS A C 1
ATOM 885 O O . LYS A 1 112 ? -13.037 -14.085 -5.665 1.00 82.06 112 LYS A O 1
ATOM 890 N N . ARG A 1 113 ? -12.033 -16.014 -5.135 1.00 81.00 113 ARG A N 1
ATOM 891 C CA . ARG A 1 113 ? -12.779 -16.217 -3.883 1.00 81.00 113 ARG A CA 1
ATOM 892 C C . ARG A 1 113 ? -12.468 -15.139 -2.845 1.00 81.00 113 ARG A C 1
ATOM 894 O O . ARG A 1 113 ? -13.303 -14.892 -1.989 1.00 81.00 113 ARG A O 1
ATOM 901 N N . PHE A 1 114 ? -11.272 -14.552 -2.891 1.00 81.56 114 PHE A N 1
ATOM 902 C CA . PHE A 1 114 ? -10.901 -13.415 -2.051 1.00 81.56 114 PHE A CA 1
ATOM 903 C C . PHE A 1 114 ? -11.714 -12.169 -2.398 1.00 81.56 114 PHE A C 1
ATOM 905 O O . PHE A 1 114 ? -12.246 -11.534 -1.498 1.00 81.56 114 PHE A O 1
ATOM 912 N N . MET A 1 115 ? -11.837 -11.863 -3.695 1.00 74.88 115 MET A N 1
ATOM 913 C CA . MET A 1 115 ? -12.589 -10.704 -4.189 1.00 74.88 115 MET A CA 1
ATOM 914 C C . MET A 1 115 ? -14.076 -10.778 -3.830 1.00 74.88 115 MET A C 1
ATOM 916 O O . MET A 1 115 ? -14.694 -9.751 -3.582 1.00 74.88 115 MET A O 1
ATOM 920 N N . ASP A 1 116 ? -14.626 -11.991 -3.753 1.00 76.31 116 ASP A N 1
ATOM 921 C CA . ASP A 1 116 ? -16.021 -12.222 -3.369 1.00 76.31 116 ASP A CA 1
ATOM 922 C C . ASP A 1 116 ? -16.252 -12.156 -1.838 1.00 76.31 116 ASP A C 1
ATOM 924 O O . ASP A 1 116 ? -17.387 -12.301 -1.377 1.00 76.31 116 ASP A O 1
ATOM 928 N N . MET A 1 117 ? -15.206 -11.988 -1.012 1.00 75.94 117 MET A N 1
ATOM 929 C CA . MET A 1 117 ? -15.371 -11.895 0.443 1.00 75.94 117 MET A CA 1
ATOM 930 C C . MET A 1 117 ? -15.894 -10.518 0.841 1.00 75.94 117 MET A C 1
ATOM 932 O O . MET A 1 117 ? -15.295 -9.494 0.527 1.00 75.94 117 MET A O 1
ATOM 936 N N . ALA A 1 118 ? -16.982 -10.500 1.609 1.00 74.12 118 ALA A N 1
ATOM 937 C CA . ALA A 1 118 ? -17.483 -9.266 2.187 1.00 74.12 118 ALA A CA 1
ATOM 938 C C . ALA A 1 118 ? -16.536 -8.760 3.286 1.00 74.12 118 ALA A C 1
ATOM 940 O O . ALA A 1 118 ? -16.219 -9.479 4.241 1.00 74.12 118 ALA A O 1
ATOM 941 N N . ASP A 1 119 ? -16.124 -7.502 3.167 1.00 76.56 119 ASP A N 1
ATOM 942 C CA . ASP A 1 119 ? -15.555 -6.754 4.281 1.00 76.56 119 ASP A CA 1
ATOM 943 C C . ASP A 1 119 ? -16.625 -6.509 5.361 1.00 76.56 119 ASP A C 1
ATOM 945 O O . ASP A 1 119 ? -17.834 -6.598 5.124 1.00 76.56 119 ASP A O 1
ATOM 949 N N . GLY A 1 120 ? -16.191 -6.170 6.577 1.00 72.50 120 GLY A N 1
ATOM 950 C CA . GLY A 1 120 ? -17.103 -5.621 7.580 1.00 72.50 120 GLY A CA 1
ATOM 951 C C . GLY A 1 120 ? -17.707 -4.293 7.102 1.00 72.50 120 GLY A C 1
ATOM 952 O O . GLY A 1 120 ? -17.179 -3.707 6.155 1.00 72.50 120 GLY A O 1
ATOM 953 N N . PRO A 1 121 ? -18.765 -3.780 7.763 1.00 66.56 121 PRO A N 1
ATOM 954 C CA . PRO A 1 121 ? -19.418 -2.517 7.412 1.00 66.56 121 PRO A CA 1
ATOM 955 C C . PRO A 1 121 ? -18.431 -1.365 7.604 1.00 66.56 121 PRO A C 1
ATOM 957 O O . PRO A 1 121 ? -18.356 -0.747 8.662 1.00 66.56 121 PRO A O 1
ATOM 960 N N . THR A 1 122 ? -17.596 -1.140 6.598 1.00 65.00 122 THR A N 1
ATOM 961 C CA . THR A 1 122 ? -16.494 -0.199 6.673 1.00 65.00 122 THR A CA 1
ATOM 962 C C . THR A 1 122 ? -16.647 0.765 5.513 1.00 65.00 122 THR A C 1
ATOM 964 O O . THR A 1 122 ? -16.329 0.406 4.377 1.00 65.00 122 THR A O 1
ATOM 967 N N . PRO A 1 123 ? -17.172 1.971 5.774 1.00 57.88 123 PRO A N 1
ATOM 968 C CA . PRO A 1 123 ? -17.457 2.959 4.749 1.00 57.88 123 PRO A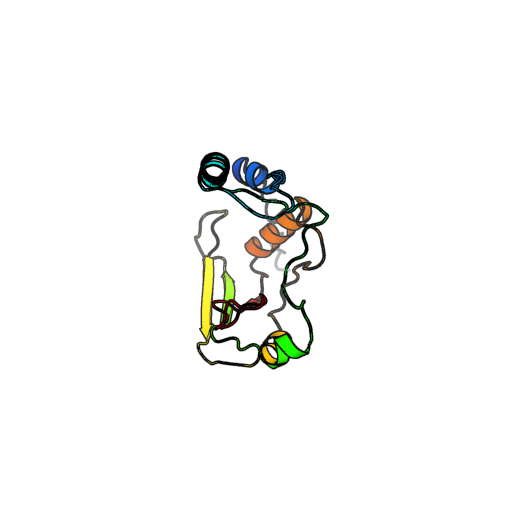 CA 1
ATOM 969 C C . PRO A 1 123 ? -16.149 3.637 4.334 1.00 57.88 123 PRO A C 1
ATOM 971 O O . PRO A 1 123 ? -15.920 4.794 4.663 1.00 57.88 123 PRO A O 1
ATOM 974 N N . PHE A 1 124 ? -15.241 2.919 3.668 1.00 59.19 124 PHE A N 1
ATOM 975 C CA . PHE A 1 124 ? -14.140 3.621 3.014 1.00 59.19 124 PHE A CA 1
ATOM 976 C C . PHE A 1 124 ? -14.581 4.046 1.616 1.00 59.19 124 PHE A C 1
ATOM 978 O O . PHE A 1 124 ? -15.035 3.194 0.848 1.00 59.19 124 PHE A O 1
ATOM 985 N N . PRO A 1 125 ? -14.373 5.311 1.241 1.00 54.91 125 PRO A N 1
ATOM 986 C CA . PRO A 1 125 ? -14.354 5.693 -0.158 1.00 54.91 125 PRO A CA 1
ATOM 987 C C . PRO A 1 125 ? -13.071 5.120 -0.783 1.00 54.91 125 PRO A C 1
ATOM 989 O O . PRO A 1 125 ? -11.985 5.655 -0.596 1.00 54.91 125 PRO A O 1
ATOM 992 N N . ILE A 1 126 ? -13.170 3.984 -1.481 1.00 53.53 126 ILE A N 1
ATOM 993 C CA . ILE A 1 126 ? -12.021 3.357 -2.175 1.00 53.53 126 ILE A CA 1
ATOM 994 C C . ILE A 1 126 ? -11.777 4.022 -3.548 1.00 53.53 126 ILE A C 1
ATOM 996 O O . ILE A 1 126 ? -10.821 3.706 -4.245 1.00 53.53 126 ILE A O 1
ATOM 1000 N N . THR A 1 127 ? -12.634 4.955 -3.967 1.00 51.28 127 THR A N 1
ATOM 1001 C CA . THR A 1 127 ? -12.727 5.361 -5.376 1.00 51.28 127 THR A CA 1
ATOM 1002 C C . THR A 1 127 ? -12.200 6.760 -5.695 1.00 51.28 127 THR A C 1
ATOM 1004 O O . THR A 1 127 ? -12.356 7.192 -6.833 1.00 51.28 127 THR A O 1
ATOM 1007 N N . SER A 1 128 ? -11.580 7.481 -4.756 1.00 50.84 128 SER A N 1
ATOM 1008 C CA . SER A 1 128 ? -11.051 8.830 -5.013 1.00 50.84 128 SER A CA 1
ATOM 1009 C C . SER A 1 128 ? -9.553 8.943 -4.755 1.00 50.84 128 SER A C 1
ATOM 1011 O O . SER A 1 128 ? -8.991 8.262 -3.898 1.00 50.84 128 SER A O 1
ATOM 1013 N N . THR A 1 129 ? -8.906 9.832 -5.512 1.00 59.03 129 THR A N 1
ATOM 1014 C CA . THR A 1 129 ? -7.532 10.287 -5.287 1.00 59.03 129 THR A CA 1
ATOM 1015 C C . THR A 1 129 ? -7.348 10.622 -3.809 1.00 59.03 129 THR A C 1
ATOM 1017 O O . THR A 1 129 ? -8.137 11.392 -3.259 1.00 59.03 129 THR A O 1
ATOM 1020 N N . PHE A 1 130 ? -6.334 10.038 -3.165 1.00 62.97 130 PHE A N 1
ATOM 1021 C CA . PHE A 1 130 ? -6.048 10.290 -1.755 1.00 62.97 130 PHE A CA 1
ATOM 1022 C C . PHE A 1 130 ? -5.695 11.775 -1.588 1.00 62.97 130 PHE A C 1
ATOM 1024 O O . PHE A 1 130 ? -4.643 12.227 -2.033 1.00 62.97 130 PHE A O 1
ATOM 1031 N N . ASN A 1 131 ? -6.629 12.547 -1.041 1.00 72.56 131 ASN A N 1
ATOM 1032 C CA . ASN A 1 131 ? -6.507 13.981 -0.803 1.00 72.56 131 ASN A CA 1
ATOM 1033 C C . ASN A 1 131 ? -6.674 14.263 0.705 1.00 72.56 131 ASN A C 1
ATOM 1035 O O . ASN A 1 131 ? -7.135 13.376 1.434 1.00 72.56 131 ASN A O 1
ATOM 1039 N N . PRO A 1 132 ? -6.337 15.473 1.193 1.00 77.06 132 PRO A N 1
ATOM 1040 C CA . PRO A 1 132 ? -6.395 15.775 2.626 1.00 77.06 132 PRO A CA 1
ATOM 1041 C C . PRO A 1 132 ? -7.774 15.538 3.263 1.00 77.06 132 PRO A C 1
ATOM 1043 O O . PRO A 1 132 ? -7.868 15.118 4.413 1.00 77.06 132 PRO A O 1
ATOM 1046 N N . GLU A 1 133 ? -8.856 15.761 2.514 1.00 76.25 133 GLU A N 1
ATOM 1047 C CA . GLU A 1 133 ? -10.224 15.521 2.984 1.00 76.25 133 GLU A CA 1
ATOM 1048 C C . GLU A 1 133 ? -10.531 14.021 3.127 1.00 76.25 133 GLU A C 1
ATOM 1050 O O . GLU A 1 133 ? -11.077 13.583 4.139 1.00 76.25 133 GLU A O 1
ATOM 1055 N N . THR A 1 134 ? -10.121 13.214 2.146 1.00 75.75 134 THR A N 1
ATOM 1056 C CA . THR A 1 134 ? -10.233 11.749 2.171 1.00 75.75 134 THR A CA 1
ATOM 1057 C C . THR A 1 134 ? -9.450 11.182 3.346 1.00 75.75 134 THR A C 1
ATOM 1059 O O . THR A 1 134 ? -9.968 10.348 4.085 1.00 75.75 134 THR A O 1
ATOM 1062 N N . GLU A 1 135 ? -8.230 11.668 3.567 1.00 76.88 135 GLU A N 1
ATOM 1063 C CA . GLU A 1 135 ? -7.409 11.265 4.702 1.00 76.88 135 GLU A CA 1
ATOM 1064 C C . GLU A 1 135 ? -8.063 11.626 6.040 1.00 76.88 135 GLU A C 1
ATOM 1066 O O . GLU A 1 135 ? -8.204 10.759 6.905 1.00 76.88 135 GLU A O 1
ATOM 1071 N N . LYS A 1 136 ? -8.540 12.867 6.198 1.00 77.25 136 LYS A N 1
ATOM 1072 C CA . LYS A 1 136 ? -9.260 13.303 7.404 1.00 77.25 136 LYS A CA 1
ATOM 1073 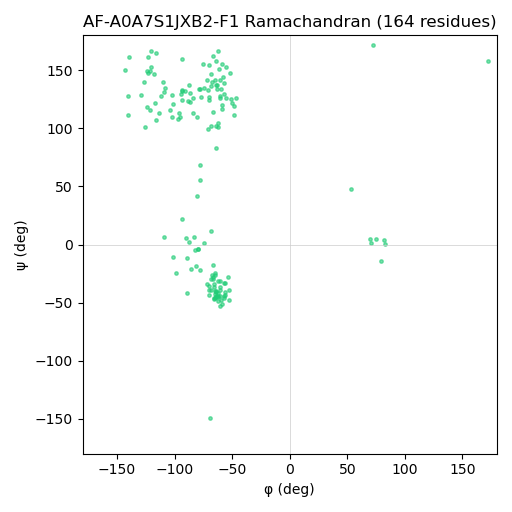C C . LYS A 1 136 ? -10.475 12.418 7.683 1.00 77.25 136 LYS A C 1
ATOM 1075 O O . LYS A 1 136 ? -10.684 11.992 8.818 1.00 77.25 136 LYS A O 1
ATOM 1080 N N . ASN A 1 137 ? -11.247 12.086 6.651 1.00 76.31 137 ASN A N 1
ATOM 1081 C CA . ASN A 1 137 ? -12.402 11.196 6.768 1.00 76.31 137 ASN A CA 1
ATOM 1082 C C . ASN A 1 137 ? -12.002 9.776 7.195 1.00 76.31 137 ASN A C 1
ATOM 1084 O O . ASN A 1 137 ? -12.674 9.180 8.039 1.00 76.31 137 ASN A O 1
ATOM 1088 N N . VAL A 1 138 ? -10.893 9.249 6.671 1.00 78.19 138 VAL A N 1
ATOM 1089 C CA . VAL A 1 138 ? -10.351 7.939 7.061 1.00 78.19 138 VAL A CA 1
ATOM 1090 C C . VAL A 1 138 ? -9.886 7.942 8.520 1.00 78.19 138 VAL A C 1
ATOM 1092 O O . VAL A 1 138 ? -10.266 7.044 9.275 1.00 78.19 138 VAL A O 1
ATOM 1095 N N . TRP A 1 139 ? -9.142 8.960 8.961 1.00 76.88 139 TRP A N 1
ATOM 1096 C CA . TRP A 1 139 ? -8.722 9.078 10.363 1.00 76.88 139 TRP A CA 1
ATOM 1097 C C . TRP A 1 139 ? -9.916 9.221 11.311 1.00 76.88 139 TRP A C 1
ATOM 1099 O O . TRP A 1 139 ? -9.977 8.514 12.316 1.00 76.88 139 TRP A O 1
ATOM 1109 N N . ASN A 1 140 ? -10.909 10.047 10.971 1.00 76.88 140 ASN A N 1
ATOM 1110 C CA . ASN A 1 140 ? -12.143 10.177 11.754 1.00 76.88 140 ASN A CA 1
ATOM 1111 C C . ASN A 1 140 ? -12.910 8.849 11.850 1.00 76.88 140 ASN A C 1
ATOM 1113 O O . ASN A 1 140 ? -13.438 8.495 12.907 1.00 76.88 140 ASN A O 1
ATOM 1117 N N . LEU A 1 141 ? -12.956 8.073 10.764 1.00 75.62 141 LEU A N 1
ATOM 1118 C CA . LEU A 1 141 ? -13.558 6.743 10.781 1.00 75.62 141 LEU A CA 1
ATOM 1119 C C . LEU A 1 141 ? -12.807 5.813 11.742 1.00 75.62 141 LEU A C 1
ATOM 1121 O O . LEU A 1 141 ? -13.442 5.126 12.550 1.00 75.62 141 LEU A O 1
ATOM 1125 N N . PHE A 1 142 ? -11.475 5.815 11.697 1.00 76.31 142 PHE A N 1
ATOM 1126 C CA . PHE A 1 142 ? -10.645 5.005 12.582 1.00 76.31 142 PHE A CA 1
ATOM 1127 C C . PHE A 1 142 ? -10.817 5.365 14.062 1.00 76.31 142 PHE A C 1
ATOM 1129 O O . PHE A 1 142 ? -10.952 4.466 14.896 1.00 76.31 142 PHE A O 1
ATOM 1136 N N . THR A 1 143 ? -10.903 6.653 14.394 1.00 72.06 143 THR A N 1
ATOM 1137 C CA . THR A 1 143 ? -11.055 7.124 15.780 1.00 72.06 143 THR A CA 1
ATOM 1138 C C . THR A 1 143 ? -12.481 6.994 16.321 1.00 72.06 143 THR A C 1
ATOM 1140 O O . THR A 1 143 ? -12.660 6.896 17.540 1.00 72.06 143 THR A O 1
ATOM 1143 N N . SER A 1 144 ? -13.495 6.921 15.450 1.00 73.19 144 SER A N 1
ATOM 1144 C CA . SER A 1 144 ? -14.910 6.788 15.836 1.00 73.19 144 SER A CA 1
ATOM 1145 C C . SER A 1 144 ? -15.267 5.459 16.514 1.00 73.19 144 SER A C 1
ATOM 1147 O O . SER A 1 144 ? -16.343 5.336 17.098 1.00 73.19 144 SER A O 1
ATOM 1149 N N . GLY A 1 145 ? -14.419 4.430 16.385 1.00 68.88 145 GLY A N 1
ATOM 1150 C CA . GLY A 1 145 ? -14.723 3.066 16.833 1.00 68.88 145 GLY A CA 1
ATOM 1151 C C . GLY A 1 145 ? -15.793 2.343 15.999 1.00 68.88 145 GLY A C 1
ATOM 1152 O O . GLY A 1 145 ? -16.110 1.193 16.292 1.00 68.88 145 GLY A O 1
ATOM 1153 N N . LYS A 1 146 ? -16.323 2.981 14.944 1.00 70.94 146 LYS A N 1
ATOM 1154 C CA . LYS A 1 146 ? -17.298 2.402 14.000 1.00 70.94 146 LYS A CA 1
ATOM 1155 C C . LYS A 1 146 ? -16.635 1.707 12.811 1.00 70.94 146 LYS A C 1
ATOM 1157 O O . LYS A 1 146 ? -17.318 1.279 11.885 1.00 70.94 146 LYS A O 1
ATOM 1162 N N . CYS A 1 147 ? -15.308 1.598 12.821 1.00 73.44 147 CYS A N 1
ATOM 1163 C CA . CYS A 1 147 ? -14.579 0.917 11.770 1.00 73.44 147 CYS A CA 1
ATOM 1164 C C . CYS A 1 147 ? -14.836 -0.598 11.851 1.00 73.44 147 CYS A C 1
ATOM 1166 O O . CYS A 1 147 ? -14.630 -1.227 12.894 1.00 73.44 147 CYS A O 1
ATOM 1168 N N . GLY A 1 148 ? -15.313 -1.179 10.751 1.00 75.31 148 GLY A N 1
ATOM 1169 C CA . GLY A 1 148 ? -15.434 -2.620 10.590 1.00 75.31 148 GLY A CA 1
ATOM 1170 C C . GLY A 1 148 ? -14.067 -3.301 10.481 1.00 75.31 148 GLY A C 1
ATOM 1171 O O . GLY A 1 148 ? -13.068 -2.890 11.070 1.00 75.31 148 GLY A O 1
ATOM 1172 N N . TYR A 1 149 ? -14.022 -4.396 9.735 1.00 81.88 149 TYR A N 1
ATOM 1173 C CA . TYR A 1 149 ? -12.775 -5.076 9.412 1.00 81.88 149 TYR A CA 1
ATOM 1174 C C . TYR A 1 149 ? -12.606 -5.112 7.900 1.00 81.88 149 TYR A C 1
ATOM 1176 O O . TYR A 1 149 ? -13.598 -5.143 7.174 1.00 81.88 149 TYR A O 1
ATOM 1184 N N . ARG A 1 150 ? -11.359 -5.172 7.445 1.00 81.62 150 ARG A N 1
ATOM 1185 C CA . ARG A 1 150 ? -11.028 -5.445 6.049 1.00 81.62 150 ARG A CA 1
ATOM 1186 C C . ARG A 1 150 ? -10.224 -6.718 5.928 1.00 81.62 150 ARG A C 1
ATOM 1188 O O . ARG A 1 150 ? -9.425 -7.036 6.812 1.00 81.62 150 ARG A O 1
ATOM 1195 N N . TYR A 1 151 ? -10.429 -7.431 4.836 1.00 83.31 151 TYR A N 1
ATOM 1196 C CA . TYR A 1 151 ? -9.475 -8.430 4.396 1.00 83.31 151 TYR A CA 1
ATOM 1197 C C . TYR A 1 151 ? -8.467 -7.788 3.449 1.00 83.31 151 TYR A C 1
ATOM 1199 O O . TYR A 1 151 ? -8.839 -7.103 2.503 1.00 83.31 151 TYR A O 1
ATOM 1207 N N . TYR A 1 152 ? -7.185 -8.042 3.682 1.00 82.81 152 TYR A N 1
ATOM 1208 C CA . TYR A 1 152 ? -6.149 -7.800 2.686 1.00 82.81 152 TYR A CA 1
ATOM 1209 C C . TYR A 1 152 ? -5.378 -9.098 2.427 1.00 82.81 152 TYR A C 1
ATOM 1211 O O . TYR A 1 152 ? -5.300 -9.984 3.287 1.00 82.81 152 TYR A O 1
ATOM 1219 N N . ALA A 1 153 ? -4.887 -9.230 1.199 1.00 83.12 153 ALA A N 1
ATOM 1220 C CA . ALA A 1 153 ? -4.036 -10.327 0.772 1.00 83.12 153 ALA A CA 1
ATOM 1221 C C . ALA A 1 153 ? -2.594 -9.817 0.763 1.00 83.12 153 ALA A C 1
ATOM 1223 O O . ALA A 1 153 ? -2.296 -8.844 0.069 1.00 83.12 153 ALA A O 1
ATOM 1224 N N . ASP A 1 154 ? -1.723 -10.450 1.540 1.00 77.56 154 ASP A N 1
ATOM 1225 C CA . ASP A 1 154 ? -0.285 -10.195 1.539 1.00 77.56 154 ASP A CA 1
ATOM 1226 C C . ASP A 1 154 ? 0.486 -11.440 1.083 1.00 77.56 154 ASP A C 1
ATOM 1228 O O . ASP A 1 154 ? -0.071 -12.534 0.983 1.00 77.56 154 ASP A O 1
ATOM 1232 N N . ASN A 1 155 ? 1.765 -11.258 0.738 1.00 69.81 155 ASN A N 1
ATOM 1233 C CA . ASN A 1 155 ? 2.680 -12.341 0.357 1.00 69.81 155 ASN A CA 1
ATOM 1234 C C . ASN A 1 155 ? 2.147 -13.255 -0.765 1.00 69.81 155 ASN A C 1
ATOM 1236 O O . ASN A 1 155 ? 2.183 -14.483 -0.657 1.00 69.81 155 ASN A O 1
ATOM 1240 N N . LEU A 1 156 ? 1.638 -12.645 -1.840 1.00 77.06 156 LEU A N 1
ATOM 1241 C CA . LEU A 1 156 ? 1.206 -13.367 -3.037 1.00 77.06 156 LEU A CA 1
ATOM 1242 C C . LEU A 1 156 ? 2.368 -14.184 -3.625 1.00 77.06 156 LEU A C 1
ATOM 1244 O O . LEU A 1 156 ? 3.516 -13.750 -3.604 1.00 77.06 156 LEU A O 1
ATOM 1248 N N . ASP A 1 157 ? 2.054 -15.363 -4.158 1.00 74.12 157 ASP A N 1
ATOM 1249 C CA . ASP A 1 157 ? 3.034 -16.357 -4.616 1.00 74.12 157 ASP A CA 1
ATOM 1250 C C . ASP A 1 157 ? 3.492 -16.169 -6.068 1.00 74.12 157 ASP A C 1
ATOM 1252 O O . ASP A 1 157 ? 4.243 -16.993 -6.585 1.00 74.12 157 ASP A O 1
ATOM 1256 N N . LYS A 1 158 ? 3.008 -15.118 -6.736 1.00 75.12 158 LYS A N 1
ATOM 1257 C CA . LYS A 1 158 ? 3.272 -14.841 -8.147 1.00 75.12 158 LYS A CA 1
ATOM 1258 C C . LYS A 1 158 ? 3.417 -13.361 -8.417 1.00 75.12 158 LYS A C 1
ATOM 1260 O O . LYS A 1 158 ? 2.754 -12.528 -7.794 1.00 75.12 158 LYS A O 1
ATOM 1265 N N . THR A 1 159 ? 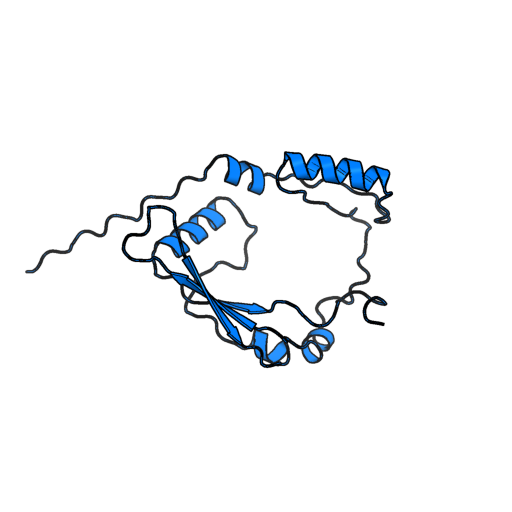4.217 -13.059 -9.423 1.00 76.44 159 THR A N 1
ATOM 1266 C CA . THR A 1 159 ? 4.342 -11.738 -10.010 1.00 76.44 159 THR A CA 1
ATOM 1267 C C . THR A 1 159 ? 3.418 -11.565 -11.216 1.00 76.44 159 THR A C 1
ATOM 1269 O O . THR A 1 159 ? 2.946 -12.520 -11.832 1.00 76.44 159 THR A O 1
ATOM 1272 N N . MET A 1 160 ? 3.144 -10.311 -11.565 1.00 74.50 160 MET A N 1
ATOM 1273 C CA . MET A 1 160 ? 2.415 -9.956 -12.789 1.00 74.50 160 MET A CA 1
ATOM 1274 C C . MET A 1 160 ? 3.347 -9.764 -13.990 1.00 74.50 160 MET A C 1
ATOM 1276 O O . MET A 1 160 ? 2.868 -9.628 -15.115 1.00 74.50 160 MET A O 1
ATOM 1280 N N . PHE A 1 161 ? 4.657 -9.708 -13.748 1.00 73.50 161 PHE A N 1
ATOM 1281 C CA . PHE A 1 161 ? 5.671 -9.426 -14.756 1.00 73.50 161 PHE A CA 1
ATOM 1282 C C . PHE A 1 161 ? 6.130 -10.703 -15.460 1.00 73.50 161 PHE A C 1
ATOM 1284 O O . PHE A 1 161 ? 6.403 -11.726 -14.830 1.00 73.50 161 PHE A O 1
ATOM 1291 N N . ASP A 1 162 ? 6.271 -10.626 -16.778 1.00 64.44 162 ASP A N 1
ATOM 1292 C CA . ASP A 1 162 ? 6.784 -11.743 -17.560 1.00 64.44 162 ASP A CA 1
ATOM 1293 C C . ASP A 1 162 ? 8.240 -12.079 -17.198 1.00 64.44 162 ASP A C 1
ATOM 1295 O O . ASP A 1 162 ? 9.090 -11.202 -17.056 1.00 64.44 162 ASP A O 1
ATOM 1299 N N . GLY A 1 163 ? 8.536 -13.378 -17.091 1.00 62.50 163 GLY A N 1
ATOM 1300 C CA . GLY A 1 163 ? 9.902 -13.899 -17.004 1.00 62.50 163 GLY A CA 1
ATOM 1301 C C . GLY A 1 163 ? 10.567 -13.882 -15.624 1.00 62.50 163 GLY A C 1
ATOM 1302 O O . GLY A 1 163 ? 11.704 -14.339 -15.548 1.00 62.50 163 GLY A O 1
ATOM 1303 N N . ILE A 1 164 ? 9.885 -13.415 -14.571 1.00 63.88 164 ILE A N 1
ATOM 1304 C CA . ILE A 1 164 ? 10.422 -13.388 -13.196 1.00 63.88 164 ILE A CA 1
ATOM 1305 C C . ILE A 1 164 ? 10.121 -14.688 -12.430 1.00 63.88 164 ILE A C 1
ATOM 1307 O O . ILE A 1 164 ? 11.011 -15.208 -11.768 1.00 63.88 164 ILE A O 1
ATOM 1311 N N . ASP A 1 165 ? 8.915 -15.253 -12.557 1.00 59.75 165 ASP A N 1
ATOM 1312 C CA . ASP A 1 165 ? 8.503 -16.476 -11.835 1.00 59.75 165 ASP A CA 1
ATOM 1313 C C . ASP A 1 165 ? 9.012 -17.784 -12.496 1.00 59.75 165 ASP A C 1
ATOM 1315 O O . ASP A 1 165 ? 8.249 -18.742 -12.647 1.00 59.75 165 ASP A O 1
ATOM 1319 N N . LYS A 1 166 ? 10.264 -17.819 -12.972 1.00 53.62 166 LYS A N 1
ATOM 1320 C CA . LYS A 1 166 ? 10.864 -19.009 -13.607 1.00 53.62 166 LYS A CA 1
ATOM 1321 C C . LYS A 1 166 ? 11.484 -19.974 -12.603 1.00 53.62 166 LYS A C 1
ATOM 1323 O O . LYS A 1 166 ? 12.165 -19.496 -11.673 1.00 53.62 166 LYS A O 1
#

Organism: NCBI:txid1169539

Foldseek 3Di:
DDDDPPPDQDPQDDDDPLNVLVVPQDEDEDDQANDQDPVNVVVQVVVQVVSVGHHYDHDPNRDAQQPPPDPVCQQPWKQQKKKKWFKADDDPDDPPDIDIDIDIDRDIDGSVVVVVDDFFPAPQPPPDDDDPVSVSVVSSSSVVRVGTIDMDGPDIPDDSHPPPND

Mean predicted aligned error: 12.36 Å

Secondary structure (DSSP, 8-state):
-PPP---PPPPP-PPPHHHHHHHT-PPEE--TT----HHHHHHHHHHHHHHT---EE--TT----B--S-HHHHHH-EE-EEEEEEEE--TTPPTT--EEEEEEE---EEHHHHHTPPPPS-----SS---HHHHHHHHHHHHTS---EEEEEES-S--SBTTT--

Solvent-accessible surface area (backbone atoms only — not comparable to full-atom values): 10452 Å² total; per-residue (Å²): 136,85,80,82,78,78,75,74,74,76,76,78,78,76,83,52,74,68,56,53,52,60,74,64,58,65,70,39,82,49,54,56,86,67,72,69,51,73,68,55,47,50,56,51,47,59,54,17,64,78,58,78,53,74,44,76,38,71,30,92,84,48,72,78,71,45,76,65,94,43,70,69,56,39,66,69,36,48,32,44,29,36,34,40,41,29,54,42,69,59,91,89,54,58,88,96,56,74,43,76,49,74,49,77,42,73,64,71,43,45,37,55,64,57,72,71,52,81,56,40,78,48,94,68,83,86,83,62,83,90,42,75,67,56,49,46,52,51,52,53,41,53,74,66,60,66,40,32,34,41,75,48,76,47,80,60,84,69,74,66,48,74,88,70,91,116

Sequence (166 aa):
MPGASDGQPAAAVELEDWQKKVIDIKATPIPADGNLTPEKWRELFIKGEKQGGLLLRPAPEFRSSAKGFDKAFFEKLRVTHKTRQKVVKRRGAAEGIMQIEMRNDKRTFKAKRFMDMADGPTPFPITSTFNPETEKNVWNLFTSGKCGYRYYADNLDKTMFDGIDK

Radius of gyration: 20.99 Å; Cα contacts (8 Å, |Δi|>4): 206; chains: 1; bounding box: 62×40×54 Å

=== Feature glossary ===
Reading guide. The protein is described through the following features:

Foldseek 3Di. A 3Di character summarizes, for each residue, the relative orientation of the Cα frame of its nearest spatial neighbor. Because it encodes fold topology rather than chemistry, 3Di alignments detect remote structural similarity that sequence alignment misses.

Contact-map, Ramachandran, and PAE plots. Plot images: a contact map (which residues are close in 3D, as an N×N binary image), a Ramachandran scatter (backbone torsion angles, revealing secondary-structure composition at a glance), and — for AlphaFold structures — a PAE heatmap (pairwise prediction confidence).

Radius of gyration, Cα contacts, bounding box. Radius of gyration (Rg) is the root-mean-square distance of Cα atoms from their centroid — a single number for overall size and compactness. A globular domain of N residues has Rg ≈ 2.2·N^0.38 Å; an extended or disordered chain has a much larger Rg. The Cα contact count is the number of residue pairs whose Cα atoms are within 8 Å and are more than four positions apart in sequence — a standard proxy for tertiary packing density. The bounding box is the smallest axis-aligned box enclosing all Cα atoms.

Secondary structure (8-state, DSSP). Eight-state secondary structure (DSSP): H is the canonical α-helix, G the tighter 3₁₀-helix, I t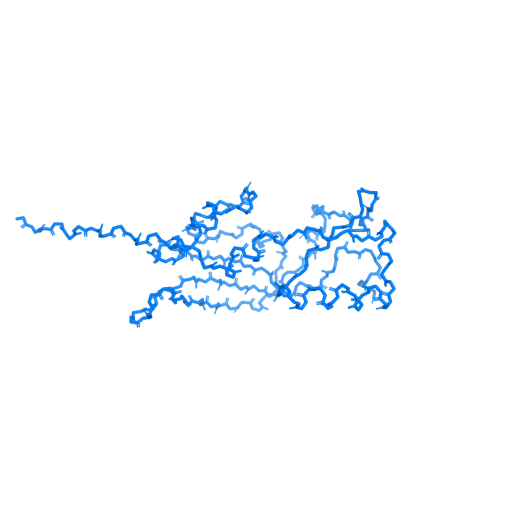he wider π-helix; E/B are β-structure, T and S are turns and bends, and '-' is everything else. DSSP derives these from the pattern of main-chain N–H···O=C hydrogen bonds, not from the sequence.

B-factor. B-factor (Debye–Waller factor) reflects atomic displacement in the crystal lattice. It is an experimental observable (units Å²), not a prediction; low values mean the atom is pinned down, high values mean it moves or is heterogeneous across the crystal.

pLDDT. pLDDT is the predicted lDDT-Cα score: AlphaFold's confidence that the local environment of each residue (all inter-atomic distances within 15 Å) is correctly placed. It is a per-residue number between 0 and 100, with higher meaning more reliable.

Nearest PDB structures. Nearest PDB neighbors are the top structural matches found by Foldseek when searching this structure against the entire Protein Data Bank. Each hit reports a TM-score (0 to 1; >0.5 almost always implies the same fold) and an E-value. These are *structural* homologs — they may share no detectable sequence similarity.

Solvent-accessible surface area. Accessible surface area quantifies burial. A residue with SASA near zero is packed into the hydrophobic core; one with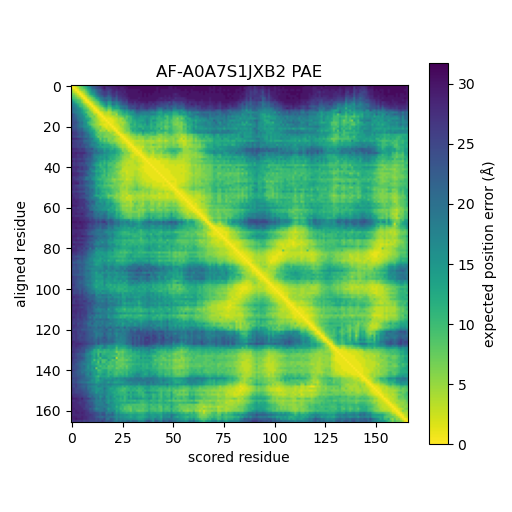 SASA >100 Å² sits on the surface. Computed here via the Shrake–Rupley numerical algorithm with a 1.4 Å probe.

Rendered structure images. Structure images are PyMOL renders from six orthogonal camera directions. Cartoon representation draws helices as coils and strands as arrows; sticks shows the backbone as bonds; surface shows the solvent-excluded envelope. Rainbow coloring maps sequence position to hue (blue→red, N→C); chain coloring assigns a distinct color per polypeptide.

Backbone torsions (φ/ψ). φ (phi) and ψ (psi) are the two rotatable backbone dihedrals per residue: φ is the C(i-1)–N–Cα–C torsion, ψ is the N–Cα–C–N(i+1) torsion, both in degrees on (−180°, 180°]. α-helical residues cluster near (−60°, −45°); β-strand residues near (−120°, +130°). A Ramachandran plot is simply a scatter of (φ, ψ) for every residue.

Predicted aligned error. Predicted Aligned Error (PAE) is an AlphaFold confidence matrix: entry (i, j) is the expected error in the position of residue j, in ångströms, when the prediction is superimposed on the true structure at residue i. Low PAE within a block of residues means that block is internally rigid and well-predicted; high PAE between two blocks means their relative placement is uncertain even if each block individually is confident.

mmCIF coordinates. Structure coordinates are given as an mmCIF _atom_site loop: one row per atom with element, residue name, chain id, sequence number, and x/y/z position in Å. Only the four main-chain atoms per residue are included here; side chains are omitted to keep the record compact.

InterPro / GO / CATH / organism. Database cross-references. InterPro integrates a dozen domain/family signature databases into unified entries with residue-range hits. GO terms attach function/process/location labels with evidence codes. CATH codes position the fold in a four-level structural taxonomy. Organism is the NCBI-taxonomy species name.

Secondary structure (3-state, P-SEA). SS3 is a coarse helix/strand/coil call (letters a/b/c) made by the P-SEA algorithm from inter-Cα distances and dihedrals. It is less detailed than DSSP but needs only Cα positions.

Sequence. Sequence gives the chain of amino acids in standard one-letter code (A=alanine, C=cysteine, …, Y=tyrosine), read N→C. It is the only feature that is directly encoded by the gene; all structural features are derived from the folded form of this sequence.